Protein AF-A0A7X6BIM2-F1 (afdb_monomer_lite)

Secondary structure (DSSP, 8-state):
-EEE-TTSS-EEEPPPPHHHHHHHHHHHHHHHHHS-------HHHH-TT--TT-TTS-GGGGGTT-

Radius of gyration: 13.5 Å; chains: 1; bounding box: 25×21×41 Å

InterPro domains:
  IPR002502 N-acetylmuramoyl-L-alanine amidase domain [PF01510] (12-55)
  IPR036505 N-acetylmuramoyl-L-alanine amidase/PGRP domain superfamily [G3DSA:3.40.80.10] (2-64)
  IPR036505 N-acetylmuramoyl-L-alanine amidase/PGRP domain superfamily [SSF55846] (6-61)

pLDDT: mean 93.78, std 4.76, range [75.5, 98.56]

Sequence (66 aa):
MFVDEENGQPTYWHRYTDEQLKTVVLVCLLLMDRYPIRYLLRHSDITPRKIDPGPAFPQEILELNR

Foldseek 3Di:
DDWDCPVVDTDDDDADDPVRLVVVLVVVVVVVVVDVDQFDDFPVVVDVVDQPPHPNDDPVSRVPRD

Organism: NCBI:txid1472417

Structure (mmCIF, N/CA/C/O backbone):
data_AF-A0A7X6BIM2-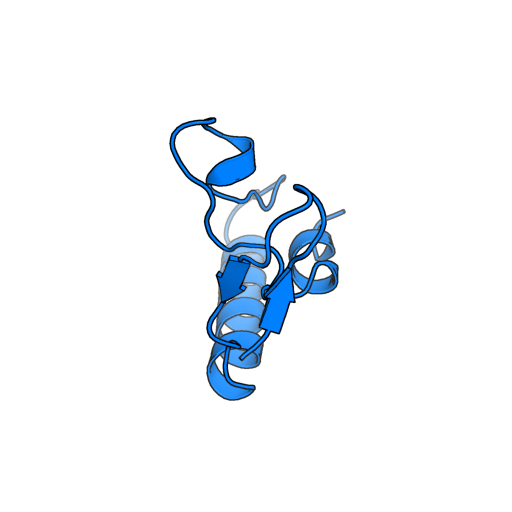F1
#
_entry.id   AF-A0A7X6BIM2-F1
#
loop_
_atom_site.group_PDB
_atom_site.id
_atom_site.type_symbol
_atom_site.label_atom_id
_atom_site.label_alt_id
_atom_site.label_comp_id
_atom_site.label_asym_id
_atom_site.label_entity_id
_atom_site.label_seq_id
_atom_site.pdbx_PDB_ins_code
_atom_site.Cartn_x
_atom_site.Cartn_y
_atom_site.Cartn_z
_atom_site.occupancy
_atom_site.B_iso_or_equiv
_atom_site.auth_seq_id
_atom_site.auth_comp_id
_atom_site.auth_asym_id
_atom_site.auth_atom_id
_atom_site.pdbx_PDB_model_num
ATOM 1 N N . MET A 1 1 ? 13.687 -8.880 -8.577 1.00 82.12 1 MET A N 1
ATOM 2 C CA . MET A 1 1 ? 12.979 -8.003 -9.530 1.00 82.12 1 MET A CA 1
ATOM 3 C C . MET A 1 1 ? 11.641 -8.654 -9.865 1.00 82.12 1 MET A C 1
ATOM 5 O O . MET A 1 1 ? 11.576 -9.878 -9.858 1.00 82.12 1 MET A O 1
ATOM 9 N N . PHE A 1 2 ? 10.597 -7.855 -10.047 1.00 92.56 2 PHE A N 1
ATOM 10 C CA . PHE A 1 2 ? 9.294 -8.231 -10.589 1.00 92.56 2 PHE A CA 1
ATOM 11 C C . PHE A 1 2 ? 9.156 -7.562 -11.961 1.00 92.56 2 PHE A C 1
ATOM 13 O O . PHE A 1 2 ? 9.591 -6.418 -12.116 1.00 92.56 2 PHE A O 1
ATOM 20 N N . VAL A 1 3 ? 8.610 -8.275 -12.942 1.00 93.50 3 VAL A N 1
ATOM 21 C CA . VAL A 1 3 ? 8.407 -7.761 -14.302 1.00 93.50 3 VAL A CA 1
ATOM 22 C C . VAL A 1 3 ? 6.911 -7.670 -14.538 1.00 9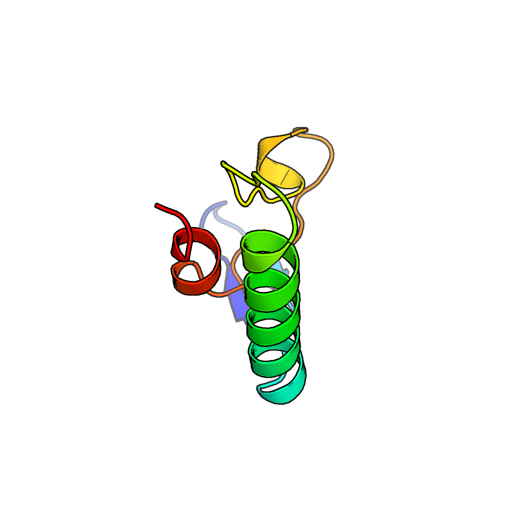3.50 3 VAL A C 1
ATOM 24 O O . VAL A 1 3 ? 6.207 -8.661 -14.373 1.00 93.50 3 VAL A O 1
ATOM 27 N N . ASP A 1 4 ? 6.456 -6.475 -14.886 1.00 92.00 4 ASP A N 1
ATOM 28 C CA . ASP A 1 4 ? 5.089 -6.196 -15.305 1.00 92.00 4 ASP A CA 1
ATOM 29 C C . ASP A 1 4 ? 5.050 -6.027 -16.828 1.00 92.00 4 ASP A C 1
ATOM 31 O O . ASP A 1 4 ? 5.819 -5.237 -17.374 1.00 92.00 4 ASP A O 1
ATOM 35 N N . GLU A 1 5 ? 4.179 -6.763 -17.513 1.00 90.56 5 GLU A N 1
ATOM 36 C CA . GLU A 1 5 ? 4.070 -6.761 -18.980 1.00 90.56 5 GLU A CA 1
ATOM 37 C C . GLU A 1 5 ? 2.706 -6.252 -19.482 1.00 90.56 5 GLU A C 1
ATOM 39 O O . GLU A 1 5 ? 2.456 -6.270 -20.688 1.00 90.56 5 GLU A O 1
ATOM 44 N N . GLU A 1 6 ? 1.831 -5.750 -18.597 1.00 84.56 6 GLU A N 1
ATOM 45 C CA . GLU A 1 6 ? 0.447 -5.377 -18.947 1.00 84.56 6 GLU A CA 1
ATOM 46 C C . GLU A 1 6 ? 0.345 -4.328 -20.071 1.00 84.56 6 GLU A C 1
ATOM 48 O O . GLU A 1 6 ? -0.600 -4.349 -20.858 1.00 84.56 6 GLU A O 1
ATOM 53 N N . ASN A 1 7 ? 1.338 -3.444 -20.210 1.00 83.00 7 ASN A N 1
ATOM 54 C CA . ASN A 1 7 ? 1.333 -2.361 -21.202 1.00 83.00 7 ASN A CA 1
ATOM 55 C C . ASN A 1 7 ? 2.050 -2.707 -22.523 1.00 83.00 7 ASN A C 1
ATOM 57 O O . ASN A 1 7 ? 2.407 -1.812 -23.291 1.00 83.00 7 ASN A O 1
ATOM 61 N N . GLY A 1 8 ? 2.311 -3.992 -22.792 1.00 85.62 8 GLY A N 1
ATOM 62 C CA . GLY A 1 8 ? 2.989 -4.446 -24.015 1.00 85.62 8 GLY A CA 1
ATOM 63 C C . GLY A 1 8 ? 4.480 -4.090 -24.085 1.00 85.62 8 GLY A C 1
ATOM 64 O O . GLY A 1 8 ? 5.126 -4.336 -25.105 1.00 85.62 8 GLY A O 1
ATOM 65 N N . GLN A 1 9 ? 5.029 -3.516 -23.011 1.00 88.69 9 GLN A N 1
ATOM 66 C CA . GLN A 1 9 ? 6.454 -3.301 -22.773 1.00 88.69 9 GLN A CA 1
ATOM 67 C C . GLN A 1 9 ? 6.779 -3.665 -21.318 1.00 88.69 9 GLN A C 1
ATOM 69 O O . GLN A 1 9 ? 6.018 -3.280 -20.424 1.00 88.69 9 GLN A O 1
ATOM 74 N N . PRO A 1 10 ? 7.900 -4.363 -21.060 1.00 91.56 10 PRO A N 1
ATOM 75 C CA . PRO A 1 10 ? 8.256 -4.782 -19.713 1.00 91.56 10 PRO A CA 1
ATOM 76 C C . PRO A 1 10 ? 8.612 -3.575 -18.839 1.00 91.56 10 PRO A C 1
ATOM 78 O O . PRO A 1 10 ? 9.527 -2.806 -19.145 1.00 91.56 10 PRO A O 1
ATOM 81 N N . THR A 1 11 ? 7.910 -3.439 -17.718 1.00 93.12 11 THR A N 1
ATOM 82 C CA . THR A 1 11 ? 8.214 -2.492 -16.644 1.00 93.12 11 THR A CA 1
ATOM 83 C C . THR A 1 11 ? 8.817 -3.245 -15.466 1.00 93.12 11 THR A C 1
ATOM 85 O O . THR A 1 11 ? 8.293 -4.260 -15.009 1.00 93.12 11 THR A O 1
ATOM 88 N N . TYR A 1 12 ? 9.941 -2.748 -14.958 1.00 94.19 12 TYR A N 1
ATOM 89 C CA . TYR A 1 12 ? 10.725 -3.442 -13.945 1.00 94.19 12 TYR A CA 1
ATOM 90 C C . TYR A 1 12 ? 10.537 -2.826 -12.566 1.00 94.19 12 TYR A C 1
ATOM 92 O O . TYR A 1 12 ? 10.752 -1.632 -12.366 1.00 94.19 12 TYR A O 1
ATOM 100 N N . TRP A 1 13 ? 10.213 -3.677 -11.598 1.00 96.06 13 TRP A N 1
ATOM 101 C CA . TRP A 1 13 ? 9.949 -3.284 -10.223 1.00 96.06 13 TRP A CA 1
ATOM 102 C C . TRP A 1 13 ? 10.883 -4.012 -9.255 1.00 96.06 13 TRP A C 1
ATOM 104 O O . TRP A 1 13 ? 11.193 -5.203 -9.397 1.00 96.06 13 TRP A O 1
ATOM 114 N N . HIS A 1 14 ? 11.346 -3.301 -8.230 1.00 96.56 14 HIS A N 1
ATOM 115 C CA . HIS A 1 14 ? 12.037 -3.941 -7.116 1.00 96.56 14 HIS A CA 1
ATOM 116 C C . HIS A 1 14 ? 11.029 -4.732 -6.282 1.00 96.56 14 HIS A C 1
ATOM 118 O O . HIS A 1 14 ? 9.915 -4.276 -6.043 1.00 96.56 14 HIS A O 1
ATOM 124 N N . ARG A 1 15 ? 11.423 -5.932 -5.844 1.00 95.94 15 ARG A N 1
ATOM 125 C CA . ARG A 1 15 ? 10.612 -6.699 -4.894 1.00 95.94 15 ARG A CA 1
ATOM 126 C C . ARG A 1 15 ? 10.809 -6.099 -3.511 1.00 95.94 15 ARG A C 1
ATOM 128 O O . ARG A 1 15 ? 11.941 -5.776 -3.152 1.00 95.94 15 ARG A O 1
ATOM 135 N N . TYR A 1 16 ? 9.725 -6.009 -2.758 1.00 97.38 16 TYR A N 1
ATOM 136 C CA . TYR A 1 16 ? 9.794 -5.750 -1.329 1.00 97.38 16 TYR A CA 1
ATOM 137 C C . TYR A 1 16 ? 10.404 -6.961 -0.621 1.00 97.38 16 TYR A C 1
ATOM 139 O O . TYR A 1 16 ? 10.167 -8.102 -1.029 1.00 97.38 16 TYR A O 1
ATOM 147 N N . THR A 1 17 ? 11.217 -6.721 0.404 1.00 97.88 17 THR A N 1
ATOM 148 C CA . THR A 1 17 ? 11.746 -7.806 1.238 1.00 97.88 17 THR A CA 1
ATOM 149 C C . THR A 1 17 ? 10.666 -8.330 2.175 1.00 97.88 17 THR A C 1
ATOM 151 O O . THR A 1 17 ? 9.706 -7.624 2.496 1.00 97.88 17 THR A O 1
ATOM 154 N N . ASP A 1 18 ? 10.847 -9.550 2.673 1.00 97.56 18 ASP A N 1
ATOM 155 C CA . ASP A 1 18 ? 9.925 -10.134 3.646 1.00 97.56 18 ASP A CA 1
ATOM 156 C C . ASP A 1 18 ? 9.812 -9.265 4.905 1.00 97.56 18 ASP A C 1
ATOM 158 O O . ASP A 1 18 ? 8.724 -9.112 5.455 1.00 97.56 18 ASP A O 1
ATOM 162 N N . GLU A 1 19 ? 10.912 -8.659 5.355 1.00 98.56 19 GLU A N 1
ATOM 163 C CA . GLU A 1 19 ? 10.925 -7.740 6.495 1.00 98.56 19 GLU A CA 1
ATOM 164 C C . GLU A 1 19 ? 10.092 -6.490 6.210 1.00 98.56 19 GLU A C 1
ATOM 166 O O . GLU A 1 19 ? 9.280 -6.109 7.047 1.00 98.56 19 GLU A O 1
ATOM 171 N N . GLN A 1 20 ? 10.224 -5.883 5.024 1.00 98.38 20 GLN A N 1
ATOM 172 C CA . GLN A 1 20 ? 9.416 -4.718 4.645 1.00 98.38 20 GLN A CA 1
ATOM 173 C C . GLN A 1 20 ? 7.920 -5.050 4.652 1.00 98.38 20 GLN A C 1
ATOM 175 O O . GLN A 1 20 ? 7.121 -4.282 5.191 1.00 98.38 20 GLN A O 1
ATOM 180 N N . LEU A 1 21 ? 7.550 -6.207 4.096 1.00 98.06 21 LEU A N 1
ATOM 181 C CA . LEU A 1 21 ? 6.161 -6.657 4.025 1.00 98.06 21 LEU A CA 1
ATOM 182 C C . LEU A 1 21 ? 5.595 -6.981 5.415 1.00 98.06 21 LEU A C 1
ATOM 184 O O . LEU A 1 21 ? 4.517 -6.511 5.772 1.00 98.06 21 LEU A O 1
ATOM 188 N N . LYS A 1 22 ? 6.341 -7.710 6.250 1.00 98.12 22 LYS A N 1
ATOM 189 C CA . LYS A 1 22 ? 5.938 -7.994 7.637 1.00 98.12 22 LYS A CA 1
ATOM 190 C C . LYS A 1 22 ? 5.775 -6.707 8.443 1.00 98.12 22 LYS A C 1
ATOM 192 O O . LYS A 1 22 ? 4.775 -6.540 9.138 1.00 98.12 22 LYS A O 1
ATOM 197 N N . THR A 1 23 ? 6.729 -5.783 8.341 1.00 98.50 23 THR A N 1
ATOM 198 C CA . THR A 1 23 ? 6.684 -4.515 9.075 1.00 98.50 23 THR A CA 1
ATOM 199 C C . THR A 1 23 ? 5.502 -3.655 8.644 1.00 98.50 23 THR A C 1
ATOM 201 O O . 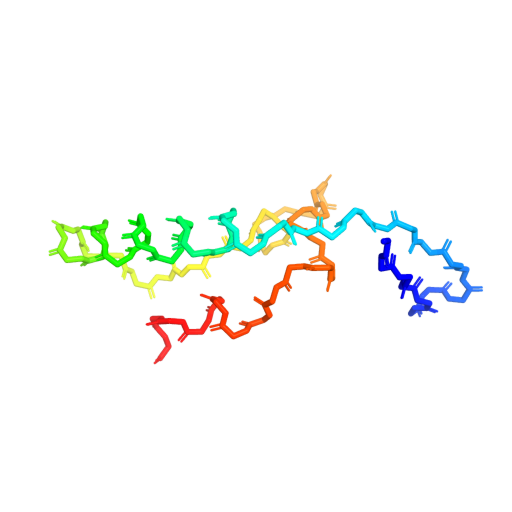THR A 1 23 ? 4.820 -3.123 9.518 1.00 98.50 23 THR A O 1
ATOM 204 N N . VAL A 1 24 ? 5.211 -3.532 7.342 1.00 97.69 24 VAL A N 1
ATOM 205 C CA . VAL A 1 24 ? 4.078 -2.703 6.901 1.00 97.69 24 VAL A CA 1
ATOM 206 C C . VAL A 1 24 ? 2.744 -3.269 7.388 1.00 97.69 24 VAL A C 1
ATOM 208 O O . VAL A 1 24 ? 1.919 -2.501 7.872 1.00 97.69 24 VAL A O 1
ATOM 211 N N . VAL A 1 25 ? 2.564 -4.598 7.382 1.00 97.44 25 VAL A N 1
ATOM 212 C CA . VAL A 1 25 ? 1.357 -5.236 7.934 1.00 97.44 25 VAL A CA 1
ATOM 213 C C . VAL A 1 25 ? 1.199 -4.907 9.418 1.00 97.44 25 VAL A C 1
ATOM 215 O O . VAL A 1 25 ? 0.129 -4.470 9.835 1.00 97.44 25 VAL A O 1
ATOM 218 N N . LEU A 1 26 ? 2.264 -5.051 10.214 1.00 98.12 26 LEU A N 1
ATOM 219 C CA . LEU A 1 26 ? 2.223 -4.738 11.647 1.00 98.12 26 LEU A CA 1
ATOM 220 C C . LEU A 1 26 ? 1.884 -3.265 11.910 1.00 98.12 26 LEU A C 1
ATOM 222 O O . LEU A 1 26 ? 1.069 -2.969 12.784 1.00 98.12 26 LEU A O 1
ATOM 226 N N . VAL A 1 27 ? 2.473 -2.345 11.143 1.00 97.69 27 VAL A N 1
ATOM 227 C CA . VAL A 1 27 ? 2.184 -0.908 11.251 1.00 97.69 27 VAL A CA 1
ATOM 228 C C . VAL A 1 27 ? 0.730 -0.617 10.878 1.00 97.69 27 VAL A C 1
ATOM 230 O O . VAL A 1 27 ? 0.052 0.098 11.613 1.00 97.69 27 VAL A O 1
ATOM 233 N N . CYS A 1 28 ? 0.225 -1.188 9.782 1.00 96.56 28 CYS A N 1
ATOM 234 C CA . CYS A 1 28 ? -1.169 -1.030 9.378 1.00 96.56 28 CYS A CA 1
ATOM 235 C C . CYS A 1 28 ? -2.124 -1.530 10.467 1.00 96.56 28 CYS A C 1
ATOM 237 O O . CYS A 1 28 ? -3.027 -0.792 10.847 1.00 96.56 28 CYS A O 1
ATOM 239 N N . LEU A 1 29 ? -1.908 -2.734 11.010 1.00 95.44 29 LEU A N 1
ATOM 240 C CA . LEU A 1 29 ? -2.747 -3.289 12.080 1.00 95.44 29 LEU A CA 1
ATOM 241 C C . LEU A 1 29 ? -2.755 -2.388 13.323 1.00 95.44 29 LEU A C 1
ATOM 243 O O . LEU A 1 29 ? -3.822 -2.093 13.854 1.00 95.44 29 LEU A O 1
ATOM 247 N N . LEU A 1 30 ? -1.589 -1.888 13.744 1.00 97.56 30 LEU A N 1
ATOM 248 C CA . LEU A 1 30 ? -1.474 -0.981 14.890 1.00 97.56 30 LEU A CA 1
ATOM 249 C C . LEU A 1 30 ? -2.219 0.344 14.667 1.00 97.56 30 LEU A C 1
ATOM 251 O O . LEU A 1 30 ? -2.856 0.863 15.582 1.00 97.56 30 LEU A O 1
ATOM 255 N N . LEU A 1 31 ? -2.150 0.905 13.459 1.00 97.19 31 LEU 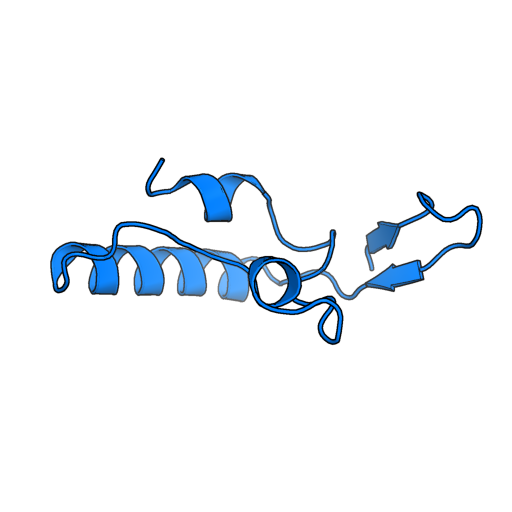A N 1
ATOM 256 C CA . LEU A 1 31 ? -2.867 2.137 13.127 1.00 97.19 31 LEU A CA 1
ATOM 257 C C . LEU A 1 31 ? -4.381 1.912 13.043 1.00 97.19 31 LEU A C 1
ATOM 259 O O . LEU A 1 31 ? -5.141 2.765 13.496 1.00 97.19 31 LEU A O 1
ATOM 263 N N . MET A 1 32 ? -4.816 0.778 12.491 1.00 94.88 32 MET A N 1
ATOM 264 C CA . MET A 1 32 ? -6.235 0.423 12.378 1.00 94.88 32 MET A CA 1
ATOM 265 C C . MET A 1 32 ? -6.875 0.116 13.736 1.00 94.88 32 MET A C 1
ATOM 267 O O . MET A 1 32 ? -8.045 0.426 13.929 1.00 94.88 32 MET A O 1
ATOM 271 N N . ASP A 1 33 ? -6.115 -0.424 14.692 1.00 95.62 33 ASP A N 1
ATOM 272 C CA . ASP A 1 33 ? -6.566 -0.580 16.081 1.00 95.62 33 ASP A CA 1
ATOM 273 C C . ASP A 1 33 ? -6.808 0.782 16.760 1.00 95.62 33 ASP A C 1
ATOM 275 O O . ASP A 1 33 ? -7.758 0.963 17.522 1.00 95.62 33 ASP A O 1
ATOM 279 N N . ARG A 1 34 ? -5.970 1.783 16.451 1.00 98.06 34 ARG A N 1
ATOM 280 C CA . ARG A 1 34 ? -6.003 3.093 17.120 1.00 98.06 34 ARG A CA 1
ATOM 281 C C . ARG A 1 34 ? -6.915 4.135 16.494 1.00 98.06 34 ARG A C 1
ATOM 283 O O . ARG A 1 34 ? -7.361 5.043 17.201 1.00 98.06 34 ARG A O 1
ATOM 290 N N . TYR A 1 35 ? -7.148 4.053 15.192 1.00 97.19 35 TYR A N 1
ATOM 291 C CA . TYR A 1 35 ? -7.865 5.063 14.425 1.00 97.19 35 TYR A CA 1
ATOM 292 C C . TYR A 1 35 ? -8.948 4.405 13.568 1.00 97.19 35 TYR A C 1
ATOM 294 O O . TYR A 1 35 ? -8.730 3.307 13.066 1.00 97.19 35 TYR A O 1
ATOM 302 N N . PRO A 1 36 ? -10.093 5.074 13.321 1.00 95.06 36 PRO A N 1
ATOM 303 C CA . PRO A 1 36 ? -11.183 4.531 12.509 1.00 95.06 36 PRO A CA 1
ATOM 304 C C . PRO A 1 36 ? -10.850 4.570 11.003 1.00 95.06 36 PRO A C 1
ATOM 306 O O . PRO A 1 36 ? -11.539 5.210 10.205 1.00 95.06 36 PRO A O 1
ATOM 309 N N . ILE A 1 37 ? -9.758 3.914 10.611 1.00 94.69 37 ILE A N 1
ATOM 310 C CA . ILE A 1 37 ? -9.271 3.814 9.236 1.00 94.69 37 ILE A CA 1
ATOM 311 C C . ILE A 1 37 ? -10.167 2.832 8.485 1.00 94.69 37 ILE A C 1
ATOM 313 O O . ILE A 1 37 ? -10.175 1.640 8.767 1.00 94.69 37 ILE A O 1
ATOM 317 N N . ARG A 1 38 ? -10.920 3.345 7.510 1.00 89.88 38 ARG A N 1
ATOM 318 C CA . ARG A 1 38 ? -11.863 2.545 6.708 1.00 89.88 38 ARG A CA 1
ATOM 319 C C . ARG A 1 38 ? -11.258 1.957 5.443 1.00 89.88 38 ARG A C 1
ATOM 321 O O . ARG A 1 38 ? -11.754 0.956 4.952 1.00 89.88 38 ARG A O 1
ATOM 328 N N . TYR A 1 39 ? -10.241 2.615 4.893 1.00 91.00 39 TYR A N 1
ATOM 329 C CA . TYR A 1 39 ? -9.686 2.270 3.591 1.00 91.00 39 TYR A CA 1
ATOM 330 C C . TYR A 1 39 ? -8.170 2.297 3.654 1.00 91.00 39 TYR A C 1
ATOM 332 O O . TYR A 1 39 ? -7.582 3.270 4.129 1.00 91.00 39 TYR A O 1
ATOM 340 N N . LEU A 1 40 ? -7.550 1.225 3.168 1.00 93.38 40 LEU A N 1
ATOM 341 C CA . LEU A 1 40 ? -6.127 1.180 2.893 1.00 93.38 40 LEU A CA 1
ATOM 342 C C . LEU A 1 40 ? -5.963 1.395 1.388 1.00 93.38 40 LEU A C 1
ATOM 344 O O . LEU A 1 40 ? -6.460 0.609 0.586 1.00 93.38 40 LEU A O 1
ATOM 348 N N . LEU A 1 41 ? -5.345 2.513 1.014 1.00 93.75 41 LEU A N 1
ATOM 349 C CA . LEU A 1 41 ? -5.227 2.945 -0.377 1.00 93.75 41 LEU A CA 1
ATOM 350 C C . LEU A 1 41 ? -3.763 3.027 -0.792 1.00 93.75 41 LEU A C 1
ATOM 352 O O . LEU A 1 41 ? -2.885 3.357 0.007 1.00 93.75 41 LEU A O 1
ATOM 356 N N . ARG A 1 42 ? -3.522 2.792 -2.077 1.00 95.31 42 ARG A N 1
ATOM 357 C CA . ARG A 1 42 ? -2.265 3.083 -2.762 1.00 95.31 42 ARG A CA 1
ATOM 358 C C . ARG A 1 42 ? -2.222 4.553 -3.166 1.00 95.31 42 ARG A C 1
ATOM 360 O O . ARG A 1 42 ? -3.261 5.193 -3.335 1.00 95.31 42 ARG A O 1
ATOM 367 N N . HIS A 1 43 ? -1.035 5.088 -3.444 1.00 97.06 43 HIS A N 1
ATOM 368 C CA . HIS A 1 43 ? -0.954 6.410 -4.072 1.00 97.06 43 HIS A CA 1
ATOM 369 C C . HIS A 1 43 ? -1.587 6.425 -5.469 1.00 97.06 43 HIS A C 1
ATOM 371 O O . HIS A 1 43 ? -2.224 7.416 -5.829 1.00 97.06 43 HIS A O 1
ATOM 377 N N . SER A 1 44 ? -1.476 5.322 -6.215 1.00 95.56 44 SER A N 1
ATOM 378 C CA . SER A 1 44 ? -2.131 5.150 -7.516 1.00 95.56 44 SER A CA 1
ATOM 379 C C . SER A 1 44 ? -3.662 5.171 -7.451 1.00 95.56 44 SER A C 1
ATOM 381 O O . SER A 1 44 ? -4.300 5.498 -8.445 1.00 95.56 44 SER A O 1
ATOM 383 N N . ASP A 1 45 ? -4.264 4.871 -6.293 1.00 95.44 45 ASP A N 1
ATOM 384 C CA . ASP A 1 45 ? -5.721 4.964 -6.112 1.00 95.44 45 ASP A CA 1
ATOM 385 C C . ASP A 1 45 ? -6.185 6.420 -5.927 1.00 95.44 45 ASP A C 1
ATOM 387 O O . ASP A 1 45 ? -7.349 6.741 -6.149 1.00 95.44 45 ASP A O 1
ATOM 391 N N . ILE A 1 46 ? -5.275 7.310 -5.512 1.00 96.81 46 ILE A N 1
ATOM 392 C CA . ILE A 1 46 ? -5.572 8.709 -5.172 1.00 96.81 46 ILE A CA 1
ATOM 393 C C . ILE A 1 46 ? -5.256 9.647 -6.342 1.00 96.81 46 ILE A C 1
ATOM 395 O O . ILE A 1 46 ? -5.931 10.661 -6.530 1.00 96.81 46 ILE A O 1
ATOM 399 N N . THR A 1 47 ? -4.212 9.364 -7.127 1.00 97.12 47 THR A N 1
ATOM 400 C CA . THR A 1 47 ? -3.805 10.239 -8.232 1.00 97.12 47 THR A CA 1
ATOM 401 C C . THR A 1 47 ? -3.162 9.474 -9.389 1.00 97.12 47 THR A C 1
ATOM 403 O O . THR A 1 47 ? -2.268 8.663 -9.156 1.00 97.12 47 THR A O 1
ATOM 406 N N . PRO A 1 48 ? -3.495 9.809 -10.654 1.00 94.81 48 PRO A N 1
ATOM 407 C CA . PRO A 1 48 ? -2.870 9.187 -11.825 1.00 94.81 48 PRO A CA 1
ATOM 408 C C . PRO A 1 48 ? -1.391 9.574 -12.000 1.00 94.81 48 PRO A C 1
ATOM 410 O O . PRO A 1 48 ? -0.680 8.981 -12.801 1.00 94.81 48 PRO A O 1
ATOM 413 N N . ARG A 1 49 ? -0.899 10.579 -11.258 1.00 97.44 49 ARG A N 1
ATOM 414 C CA . ARG A 1 49 ? 0.513 11.003 -11.286 1.00 97.44 49 ARG A CA 1
ATOM 415 C C . ARG A 1 49 ? 1.445 9.992 -10.604 1.00 97.44 49 ARG A C 1
ATOM 417 O O . ARG A 1 49 ? 2.663 10.090 -10.745 1.00 97.44 49 ARG A O 1
ATOM 424 N N . LYS A 1 50 ? 0.902 9.098 -9.778 1.00 96.81 50 LYS A N 1
ATOM 425 C CA . LYS A 1 50 ? 1.663 8.166 -8.947 1.00 96.81 50 LYS A CA 1
ATOM 426 C C . LYS A 1 50 ? 1.318 6.738 -9.330 1.00 96.81 50 LYS A C 1
ATOM 428 O O . LYS A 1 50 ? 0.163 6.419 -9.568 1.00 96.81 50 LYS A O 1
ATOM 433 N N . ILE A 1 51 ? 2.348 5.904 -9.386 1.00 94.00 51 ILE A N 1
ATOM 434 C CA . ILE A 1 51 ? 2.248 4.495 -9.786 1.00 94.00 51 ILE A CA 1
ATOM 435 C C . ILE A 1 51 ? 2.624 3.549 -8.639 1.00 94.00 51 ILE A C 1
ATOM 437 O O . ILE A 1 51 ? 2.483 2.339 -8.760 1.00 94.00 51 ILE A O 1
ATOM 441 N N . ASP A 1 52 ? 3.111 4.094 -7.523 1.00 95.38 52 ASP A N 1
ATOM 442 C CA . ASP A 1 52 ? 3.475 3.347 -6.328 1.00 95.38 52 ASP A CA 1
ATOM 443 C C . ASP A 1 52 ? 2.236 2.912 -5.512 1.00 95.38 52 ASP A C 1
ATOM 445 O O . ASP A 1 52 ? 1.212 3.609 -5.500 1.00 95.38 52 ASP A O 1
ATOM 449 N N . PRO A 1 53 ? 2.305 1.748 -4.834 1.00 96.12 53 PRO A N 1
ATOM 450 C CA . PRO A 1 53 ? 3.485 0.902 -4.599 1.00 96.12 53 PRO A CA 1
ATOM 451 C C . PRO A 1 53 ? 3.854 -0.030 -5.772 1.00 96.12 53 PRO A C 1
ATOM 453 O O . PRO A 1 53 ? 4.849 -0.748 -5.703 1.00 96.12 53 PRO A O 1
ATOM 456 N N . GLY A 1 54 ? 3.094 0.019 -6.868 1.00 94.25 54 GLY A N 1
ATOM 457 C CA . GLY A 1 54 ? 3.324 -0.793 -8.057 1.00 94.25 54 GLY A CA 1
ATOM 458 C C . GLY A 1 54 ? 2.867 -2.248 -7.908 1.00 94.25 54 GLY A C 1
ATOM 459 O O . GLY A 1 54 ? 2.504 -2.688 -6.816 1.00 94.25 54 GLY A O 1
ATOM 460 N N . PRO A 1 55 ? 2.902 -3.019 -9.005 1.00 94.69 55 PRO A N 1
ATOM 461 C CA . PRO A 1 55 ? 2.425 -4.401 -9.063 1.00 94.69 55 PRO A CA 1
ATOM 462 C C . PRO A 1 55 ? 3.307 -5.392 -8.288 1.00 94.69 55 PRO A C 1
ATOM 464 O O . PRO A 1 55 ? 2.893 -6.512 -8.017 1.00 94.69 55 PRO A O 1
ATOM 467 N N . ALA A 1 56 ? 4.519 -4.989 -7.891 1.00 95.62 56 ALA A N 1
ATOM 468 C CA . ALA A 1 56 ? 5.373 -5.804 -7.027 1.00 95.62 56 ALA A CA 1
ATOM 469 C C . ALA A 1 56 ? 4.915 -5.827 -5.557 1.00 95.62 56 ALA A C 1
ATOM 471 O O . ALA A 1 56 ? 5.456 -6.607 -4.768 1.00 95.62 56 ALA A O 1
ATOM 472 N N . PHE A 1 57 ? 3.980 -4.953 -5.168 1.00 96.50 57 PHE A N 1
ATOM 473 C CA . PHE A 1 57 ? 3.399 -4.946 -3.832 1.00 96.50 57 PHE A CA 1
ATOM 474 C C . PHE A 1 57 ? 2.262 -5.978 -3.729 1.00 96.50 57 PHE A C 1
ATOM 476 O O . PHE A 1 57 ? 1.393 -5.983 -4.601 1.00 96.50 57 PHE A O 1
ATOM 483 N N . PRO A 1 58 ? 2.225 -6.825 -2.682 1.00 95.38 58 PRO A N 1
ATOM 484 C CA . PRO A 1 58 ? 1.197 -7.8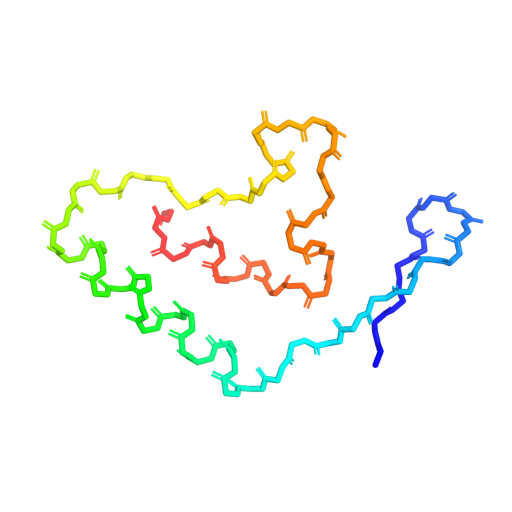55 -2.541 1.00 95.38 58 PRO A CA 1
ATOM 485 C C . PRO A 1 58 ? -0.207 -7.261 -2.394 1.00 95.38 58 PRO A C 1
ATOM 487 O O . PRO A 1 58 ? -0.462 -6.449 -1.499 1.00 95.38 58 PRO A O 1
ATOM 490 N N . GLN A 1 59 ? -1.124 -7.694 -3.257 1.00 90.69 59 GLN A N 1
ATOM 491 C CA . GLN A 1 59 ? -2.517 -7.249 -3.256 1.00 90.69 59 GLN A CA 1
ATOM 492 C C . GLN A 1 59 ? -3.223 -7.631 -1.946 1.00 90.69 59 GLN A C 1
ATOM 494 O O . GLN A 1 59 ? -4.022 -6.855 -1.431 1.00 90.69 59 GLN A O 1
ATOM 499 N N . GLU A 1 60 ? -2.854 -8.763 -1.348 1.00 92.88 60 GLU A N 1
ATOM 500 C CA . GLU A 1 60 ? -3.430 -9.296 -0.111 1.00 92.88 60 GLU A CA 1
ATOM 501 C C . GLU A 1 60 ? -3.255 -8.330 1.071 1.00 92.88 60 GLU A C 1
ATOM 503 O O . GLU A 1 60 ? -4.105 -8.245 1.955 1.00 92.88 60 GLU A O 1
ATOM 508 N N . ILE A 1 61 ? -2.168 -7.548 1.083 1.00 93.38 61 ILE A N 1
ATOM 509 C CA . ILE A 1 61 ? -1.930 -6.547 2.133 1.00 93.38 61 ILE A CA 1
ATOM 510 C C . ILE A 1 61 ? -2.916 -5.376 2.010 1.00 93.38 61 ILE A C 1
ATOM 512 O O . ILE A 1 61 ? -3.299 -4.785 3.017 1.00 93.38 61 ILE A O 1
ATOM 516 N N . LEU A 1 62 ? -3.373 -5.046 0.800 1.00 88.25 62 LEU A N 1
ATOM 517 C CA . LEU A 1 62 ? -4.354 -3.976 0.565 1.00 88.25 62 LEU A CA 1
ATOM 518 C C . LEU A 1 62 ? -5.782 -4.384 0.949 1.00 88.25 62 LEU A C 1
ATOM 520 O O . LEU A 1 62 ? -6.686 -3.549 0.959 1.00 88.25 62 LEU A O 1
ATOM 524 N N . GLU A 1 63 ? -5.990 -5.659 1.260 1.00 88.50 63 GLU A N 1
ATOM 525 C CA . GLU A 1 63 ? -7.291 -6.239 1.591 1.00 88.50 63 GLU A CA 1
ATOM 526 C C . GLU A 1 63 ? -7.469 -6.447 3.101 1.00 88.50 63 GLU A C 1
ATOM 528 O O . GLU A 1 63 ? -8.527 -6.884 3.537 1.00 88.50 63 GLU A O 1
ATOM 533 N N . LEU A 1 64 ? -6.482 -6.052 3.920 1.00 86.06 64 LEU A N 1
ATOM 534 C CA . LEU A 1 64 ? -6.499 -6.207 5.383 1.00 86.06 64 LEU A CA 1
ATOM 535 C C . LEU A 1 64 ? -7.695 -5.551 6.091 1.00 86.06 64 LEU A C 1
ATOM 537 O O . LEU A 1 64 ? -8.002 -5.924 7.221 1.00 86.06 64 LEU A O 1
ATOM 541 N N . ASN A 1 65 ? -8.328 -4.554 5.474 1.00 80.56 65 ASN A N 1
ATOM 542 C CA . ASN A 1 65 ? -9.481 -3.846 6.030 1.00 80.56 65 ASN A CA 1
ATOM 543 C C . ASN A 1 65 ? -10.721 -3.871 5.134 1.00 80.56 65 ASN A C 1
ATOM 545 O O . ASN A 1 65 ? -11.569 -2.983 5.253 1.00 80.56 65 ASN A O 1
ATOM 549 N N . ARG A 1 66 ? -10.808 -4.854 4.233 1.00 75.50 66 ARG A N 1
ATOM 550 C CA . ARG A 1 66 ? -11.998 -5.091 3.413 1.00 75.50 66 ARG A 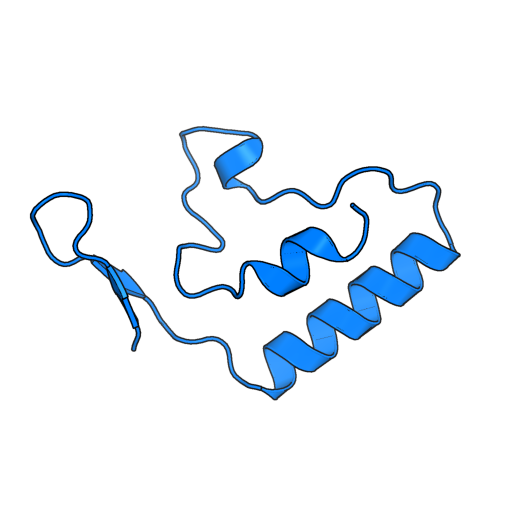CA 1
ATOM 551 C C . ARG A 1 66 ? -12.965 -6.066 4.065 1.00 75.50 66 ARG A C 1
ATOM 553 O O . ARG A 1 66 ? -12.506 -6.970 4.794 1.00 75.50 66 ARG A O 1
#